Protein AF-A0A536IJ81-F1 (afdb_monomer_lite)

Foldseek 3Di:
DEEEDPCVVLLVLLQVVCVVVVQHDDYDYFYDLVVGPQVVVLVVLVPDPADEYEEADDPSVVQVSNCVRHVDHHQAYAYHDPPDHDHSVLNNVQVVCVSVPHGGDYRDDDDD

Secondary structure (DSSP, 8-state):
-EEEGGGHHHHHHHHHHHHHTT-----EEE---SS--HHHHHHHHHT-SS-EEEESSSS-HHHHHHHHHH-----EEEEB-SSSPPPHHHHHHHHHHHHTTPPP--B-----

Radius of gyration: 13.46 Å; chains: 1; bounding box: 32×35×31 Å

Sequence (112 aa):
MLAWGSTKGTVLDALKVLEAQGKRINYLQCRLMKPFPAEAVGRILREAKRIVSVEENYSGQLAQLVQEHTGVMITERANKFDGRPFSEDEMVRALSRVYDGAKAEPVVTHVR

pLDDT: mean 93.44, std 9.21, range [35.66, 98.19]

Structure (mmCIF, N/CA/C/O backbone):
data_AF-A0A536IJ81-F1
#
_entry.id   AF-A0A536IJ81-F1
#
loop_
_atom_site.group_PDB
_atom_site.id
_atom_site.type_symbol
_atom_site.label_atom_id
_atom_site.label_alt_id
_atom_site.label_comp_id
_atom_site.label_asym_id
_atom_site.label_entity_id
_atom_site.label_seq_id
_atom_site.pdbx_PDB_ins_code
_atom_site.Cartn_x
_atom_site.Cartn_y
_atom_site.Cartn_z
_atom_site.occupancy
_atom_site.B_iso_or_equiv
_atom_site.auth_seq_id
_atom_site.auth_comp_id
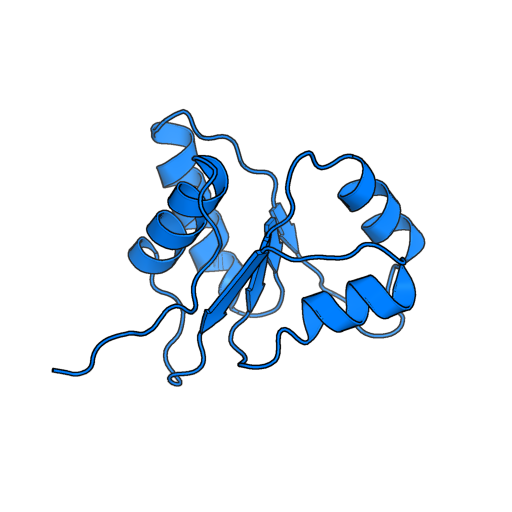_atom_site.auth_asym_id
_atom_site.auth_atom_id
_atom_site.pdbx_PDB_model_num
ATOM 1 N N . MET A 1 1 ? -5.804 0.066 0.326 1.00 92.62 1 MET A N 1
ATOM 2 C CA . MET A 1 1 ? -4.353 -0.083 0.119 1.00 92.62 1 MET A CA 1
ATOM 3 C C . MET A 1 1 ? -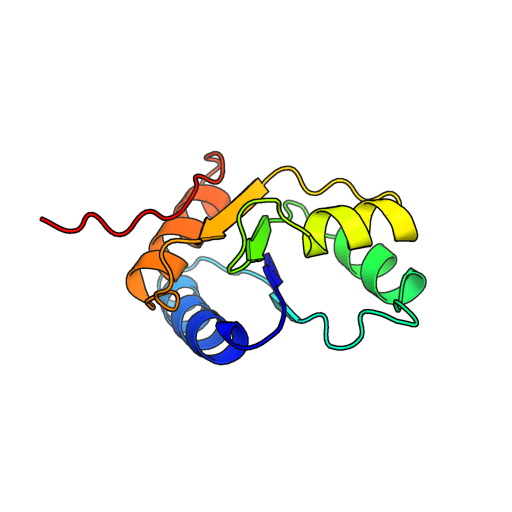3.972 0.305 -1.298 1.00 92.62 1 MET A C 1
ATOM 5 O O . MET A 1 1 ? -4.807 0.228 -2.196 1.00 92.62 1 MET A O 1
ATOM 9 N N . LEU A 1 2 ? -2.712 0.677 -1.473 1.00 96.88 2 LEU A N 1
ATOM 10 C CA . LEU A 1 2 ? -2.075 1.024 -2.733 1.00 96.88 2 LEU A CA 1
ATOM 11 C C . LEU A 1 2 ? -0.930 0.036 -3.000 1.00 96.88 2 LEU A C 1
ATOM 13 O O . LEU A 1 2 ? -0.141 -0.218 -2.093 1.00 96.88 2 LEU A O 1
ATOM 17 N N . ALA A 1 3 ? -0.812 -0.498 -4.214 1.00 97.00 3 ALA A N 1
ATOM 18 C CA . ALA A 1 3 ? 0.348 -1.305 -4.606 1.00 97.00 3 ALA A CA 1
ATOM 19 C C . ALA A 1 3 ? 0.638 -1.195 -6.110 1.00 97.00 3 ALA A C 1
ATOM 21 O O . ALA A 1 3 ? -0.102 -0.554 -6.862 1.00 97.00 3 ALA A O 1
ATOM 22 N N . TRP A 1 4 ? 1.705 -1.854 -6.554 1.00 96.06 4 TRP A N 1
ATOM 23 C CA . TRP A 1 4 ? 2.115 -1.929 -7.954 1.00 96.06 4 TRP A CA 1
ATOM 24 C C . TRP A 1 4 ? 2.805 -3.262 -8.265 1.00 96.06 4 TRP A C 1
ATOM 26 O O . TRP A 1 4 ? 3.150 -4.027 -7.363 1.00 96.06 4 TRP A O 1
ATOM 36 N N . GLY A 1 5 ? 2.974 -3.548 -9.557 1.00 92.56 5 GLY A N 1
ATOM 37 C CA . GLY A 1 5 ? 3.758 -4.693 -10.025 1.00 92.56 5 GLY A CA 1
ATOM 38 C C . GLY A 1 5 ? 3.180 -6.070 -9.666 1.00 92.56 5 GLY A C 1
ATOM 39 O O . GLY A 1 5 ? 1.967 -6.292 -9.743 1.00 92.56 5 GLY A O 1
ATOM 40 N N . SER A 1 6 ? 4.088 -6.982 -9.313 1.00 91.25 6 SER A N 1
ATOM 41 C CA . SER A 1 6 ? 3.914 -8.418 -9.017 1.00 91.25 6 SER A CA 1
ATOM 42 C C . SER A 1 6 ? 2.910 -8.720 -7.905 1.00 91.25 6 SER A C 1
ATOM 44 O O . SER A 1 6 ? 2.253 -9.758 -7.934 1.00 91.25 6 SER A O 1
ATOM 46 N N . THR A 1 7 ? 2.742 -7.803 -6.954 1.00 92.88 7 THR A N 1
ATOM 47 C CA . THR A 1 7 ? 1.951 -8.018 -5.729 1.00 92.88 7 THR A CA 1
ATOM 48 C C . THR A 1 7 ? 0.448 -8.202 -5.962 1.00 92.88 7 THR A C 1
ATOM 50 O O . THR A 1 7 ? -0.259 -8.632 -5.055 1.00 92.88 7 THR A O 1
ATOM 53 N N . LYS A 1 8 ? -0.067 -7.920 -7.169 1.00 94.75 8 LYS A N 1
ATOM 54 C CA . LYS A 1 8 ? -1.506 -7.968 -7.486 1.00 94.75 8 LYS A CA 1
ATOM 55 C C . LYS A 1 8 ? -2.176 -9.281 -7.071 1.00 94.75 8 LYS A C 1
ATOM 57 O O . LYS A 1 8 ? -3.252 -9.229 -6.487 1.00 94.75 8 LYS A O 1
ATOM 62 N N . GLY A 1 9 ? -1.577 -10.426 -7.408 1.00 94.94 9 GLY A N 1
ATOM 63 C CA . GLY A 1 9 ? -2.160 -11.743 -7.123 1.00 94.94 9 GLY A CA 1
ATOM 64 C C . GLY A 1 9 ? -2.338 -11.953 -5.622 1.00 94.94 9 GLY A C 1
ATOM 65 O O . GLY A 1 9 ? -3.464 -12.032 -5.140 1.00 94.94 9 GLY A O 1
ATOM 66 N N . THR A 1 10 ? -1.227 -11.884 -4.886 1.00 95.38 10 THR A N 1
ATOM 67 C CA . THR A 1 10 ? -1.192 -12.021 -3.425 1.00 95.38 10 THR A CA 1
ATOM 68 C C . THR A 1 10 ? -2.127 -11.040 -2.716 1.00 95.38 10 THR A C 1
ATOM 70 O O . THR A 1 10 ? -2.778 -11.400 -1.741 1.00 95.38 10 THR A O 1
ATOM 73 N N . VAL A 1 11 ? -2.230 -9.799 -3.205 1.00 96.38 11 VAL A N 1
ATOM 74 C CA . VAL A 1 11 ? -3.161 -8.806 -2.652 1.00 96.38 11 VAL A CA 1
ATOM 75 C C . VAL A 1 11 ? -4.610 -9.252 -2.812 1.00 96.38 11 VAL A C 1
ATOM 77 O O . VAL A 1 11 ? -5.369 -9.188 -1.851 1.00 96.38 11 VAL A O 1
ATOM 80 N N . LEU A 1 12 ? -5.011 -9.691 -4.005 1.00 96.94 12 LEU A N 1
ATOM 81 C CA . LEU A 1 12 ? -6.394 -10.101 -4.251 1.00 96.94 12 LEU A CA 1
ATOM 82 C C . LEU A 1 12 ? -6.785 -11.323 -3.419 1.00 96.94 12 LEU A C 1
ATOM 84 O O . LEU A 1 12 ? -7.918 -11.380 -2.946 1.00 96.94 12 LEU A O 1
ATOM 88 N N . ASP A 1 13 ? -5.867 -12.264 -3.216 1.00 97.19 13 ASP A N 1
ATOM 89 C CA . ASP A 1 13 ? -6.121 -13.445 -2.390 1.00 97.19 13 ASP A CA 1
ATOM 90 C C . ASP A 1 13 ? -6.237 -13.073 -0.903 1.00 97.19 13 ASP A C 1
ATOM 92 O O . ASP A 1 13 ? -7.256 -13.363 -0.272 1.00 97.19 13 ASP A O 1
ATOM 96 N N . ALA A 1 14 ? -5.319 -12.246 -0.391 1.00 97.12 14 ALA A N 1
ATOM 97 C CA . ALA A 1 14 ? -5.401 -11.726 0.973 1.00 97.12 14 ALA A CA 1
ATOM 98 C C . ALA A 1 14 ? -6.691 -10.930 1.246 1.00 97.12 14 ALA A C 1
ATOM 100 O O . ALA A 1 14 ? -7.260 -11.012 2.336 1.00 97.12 14 ALA A O 1
ATOM 101 N N . LEU A 1 15 ? -7.184 -10.162 0.266 1.00 97.69 15 LEU A N 1
ATOM 102 C CA . LEU A 1 15 ? -8.437 -9.416 0.404 1.00 97.69 15 LEU A CA 1
ATOM 103 C C . LEU A 1 15 ? -9.652 -10.337 0.542 1.00 97.69 15 LEU A C 1
ATOM 105 O O . LEU A 1 15 ? -10.532 -10.015 1.336 1.00 97.69 15 LEU A O 1
ATOM 109 N N . LYS A 1 16 ? -9.689 -11.486 -0.149 1.00 98.00 16 LYS A N 1
ATOM 110 C CA . LYS A 1 16 ? -10.766 -12.481 0.023 1.00 98.00 16 LYS A CA 1
ATOM 111 C C . LYS A 1 16 ? -10.773 -13.040 1.445 1.00 98.00 16 LYS A C 1
ATOM 113 O O . LYS A 1 16 ? -11.830 -13.144 2.063 1.00 98.00 16 LYS A O 1
ATOM 118 N N . VAL A 1 17 ? -9.592 -13.362 1.980 1.00 98.19 17 VAL A N 1
ATOM 119 C CA . VAL A 1 17 ? -9.439 -13.856 3.357 1.00 98.19 17 VAL A CA 1
ATOM 120 C C . VAL A 1 17 ? -9.922 -12.813 4.367 1.00 98.19 17 VAL A C 1
ATOM 122 O O . VAL A 1 17 ? -10.666 -13.136 5.291 1.00 98.19 17 VAL A O 1
ATOM 125 N N . LEU A 1 18 ? -9.530 -11.551 4.190 1.00 97.81 18 LEU A N 1
ATOM 126 C CA . LEU A 1 18 ? -9.914 -10.457 5.086 1.00 97.81 18 LEU A CA 1
ATOM 127 C C . LEU A 1 18 ? -11.408 -10.126 4.990 1.00 97.81 18 LEU A C 1
ATOM 129 O O . LEU A 1 18 ? -12.045 -9.882 6.016 1.00 97.81 18 LEU A O 1
ATOM 133 N N . GLU A 1 19 ? -11.988 -10.183 3.792 1.00 97.88 19 GLU A N 1
ATOM 134 C CA . GLU A 1 19 ? -13.423 -9.998 3.583 1.00 97.88 19 GLU A CA 1
ATOM 135 C C . GLU A 1 19 ? -14.239 -11.085 4.295 1.00 97.88 19 GLU A C 1
ATOM 137 O O . GLU A 1 19 ? -15.201 -10.759 4.992 1.00 97.88 19 GLU A O 1
ATOM 142 N N . ALA A 1 20 ? -13.802 -12.349 4.238 1.00 97.94 20 ALA A N 1
ATOM 143 C CA . ALA A 1 20 ? -14.412 -13.446 4.995 1.00 97.94 20 ALA A CA 1
ATOM 144 C C . ALA A 1 20 ? -14.341 -13.245 6.525 1.00 97.94 20 ALA A C 1
ATOM 146 O O . ALA A 1 20 ? -15.158 -13.790 7.263 1.00 97.94 20 ALA A O 1
ATOM 147 N N . GLN 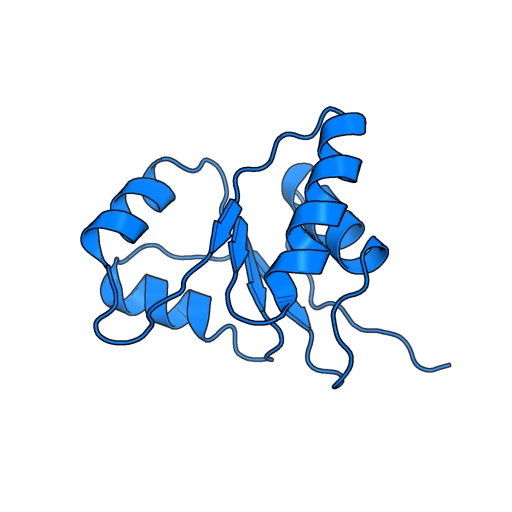A 1 21 ? -13.401 -12.427 7.009 1.00 97.25 21 GLN A N 1
ATOM 148 C CA . GLN A 1 21 ? -13.283 -12.016 8.415 1.00 97.25 21 GLN A CA 1
ATOM 149 C C . GLN A 1 21 ? -14.048 -10.718 8.737 1.00 97.25 21 GLN A C 1
ATOM 151 O O . GLN A 1 21 ? -13.872 -10.153 9.818 1.00 97.25 21 GLN A O 1
ATOM 156 N N . GLY A 1 22 ? -14.849 -10.194 7.804 1.00 97.75 22 GLY A N 1
ATOM 157 C CA . GLY A 1 22 ? -15.592 -8.942 7.968 1.00 97.75 22 GLY A CA 1
ATOM 158 C C . GLY A 1 22 ? -14.742 -7.671 7.834 1.00 97.75 22 GLY A C 1
ATOM 159 O O . GLY A 1 22 ? -15.212 -6.583 8.171 1.00 97.75 22 GLY A O 1
ATOM 160 N N . LYS A 1 23 ? -13.497 -7.772 7.344 1.00 97.38 23 LYS A N 1
ATOM 161 C CA . LYS A 1 23 ? -12.599 -6.628 7.132 1.00 97.38 23 LYS A CA 1
ATOM 162 C C . LYS A 1 23 ? -12.612 -6.211 5.665 1.00 97.38 23 LYS A C 1
ATOM 164 O O . LYS A 1 23 ? -12.003 -6.855 4.815 1.00 97.38 23 LYS A O 1
ATOM 169 N N . ARG A 1 24 ? -13.280 -5.097 5.356 1.00 96.50 24 ARG A N 1
ATOM 170 C CA . ARG A 1 24 ? -13.396 -4.603 3.975 1.00 96.50 24 ARG A CA 1
ATOM 171 C C . ARG A 1 24 ? -12.317 -3.571 3.654 1.00 96.50 24 ARG A C 1
ATOM 173 O O . ARG A 1 24 ? -12.283 -2.497 4.254 1.00 96.50 24 ARG A O 1
ATOM 180 N N . ILE A 1 25 ? -11.463 -3.872 2.679 1.00 96.81 25 ILE A N 1
ATOM 181 C CA . ILE A 1 25 ? -10.345 -3.015 2.263 1.00 96.81 25 ILE A CA 1
ATOM 182 C C . ILE A 1 25 ? -10.425 -2.771 0.755 1.00 96.81 25 ILE A C 1
ATOM 184 O O . ILE A 1 25 ? -10.456 -3.705 -0.038 1.00 96.81 25 ILE A O 1
ATOM 188 N N . ASN A 1 26 ? -10.404 -1.501 0.347 1.00 97.06 26 ASN A N 1
ATOM 189 C CA . ASN A 1 26 ? -10.327 -1.134 -1.069 1.00 97.06 26 ASN A CA 1
ATOM 190 C C . ASN A 1 26 ? -8.894 -1.309 -1.591 1.00 97.06 26 ASN A C 1
ATOM 192 O O . ASN A 1 26 ? -7.935 -1.009 -0.871 1.00 97.06 26 ASN A O 1
ATOM 196 N N . TYR A 1 27 ? -8.735 -1.704 -2.854 1.00 97.62 27 TYR A N 1
ATOM 197 C CA . TYR A 1 27 ? -7.433 -1.863 -3.505 1.00 97.62 27 TYR A CA 1
ATOM 198 C C . TYR A 1 27 ? -7.281 -0.943 -4.716 1.00 97.62 27 TYR A C 1
ATOM 200 O O . TYR A 1 27 ? -8.124 -0.938 -5.608 1.00 97.62 27 TYR A O 1
ATOM 208 N N . LEU A 1 28 ? -6.180 -0.189 -4.749 1.00 97.56 28 LEU A N 1
ATOM 209 C CA . LEU A 1 28 ? -5.755 0.616 -5.888 1.00 97.56 28 LEU A CA 1
ATOM 210 C C . LEU A 1 28 ? -4.404 0.107 -6.405 1.00 97.56 28 LEU A C 1
ATOM 212 O O . LEU A 1 28 ? -3.391 0.197 -5.711 1.00 97.56 28 LEU A O 1
ATOM 216 N N . GLN A 1 29 ? -4.387 -0.398 -7.639 1.00 97.12 29 GLN A N 1
ATOM 217 C CA . GLN A 1 29 ? -3.155 -0.775 -8.327 1.00 97.12 29 GLN A CA 1
ATOM 218 C C . GLN A 1 29 ? -2.667 0.369 -9.223 1.00 97.12 29 GLN A C 1
ATOM 220 O O . GLN A 1 29 ? -3.310 0.699 -10.222 1.00 97.12 29 GLN A O 1
ATOM 225 N N . CYS A 1 30 ? -1.493 0.925 -8.930 1.00 96.19 30 CYS A N 1
ATOM 226 C CA . CYS A 1 30 ? -0.820 1.855 -9.836 1.00 96.19 30 CYS A CA 1
ATOM 227 C C . CYS A 1 30 ? -0.154 1.081 -10.978 1.00 96.19 30 CYS A C 1
ATOM 229 O O . CYS A 1 30 ? 0.765 0.292 -10.761 1.00 96.19 30 CYS A O 1
ATOM 231 N N . ARG A 1 31 ? -0.635 1.305 -12.206 1.00 95.56 31 ARG A N 1
ATOM 232 C CA . ARG A 1 31 ? -0.126 0.646 -13.424 1.00 95.56 31 ARG A CA 1
ATOM 233 C C . ARG A 1 31 ? 0.814 1.519 -14.253 1.00 95.56 31 ARG A C 1
ATOM 235 O O . ARG A 1 31 ? 1.557 0.987 -15.068 1.00 95.56 31 ARG A O 1
ATOM 242 N N . LEU A 1 32 ? 0.762 2.835 -14.064 1.00 95.19 32 LEU A N 1
ATOM 243 C CA . LEU A 1 32 ? 1.538 3.806 -14.825 1.00 95.19 32 LEU A CA 1
ATOM 244 C C . LEU A 1 32 ? 2.247 4.746 -13.852 1.00 95.19 32 LEU A C 1
ATOM 246 O O . LEU A 1 32 ? 1.587 5.441 -13.082 1.00 95.19 32 LEU A O 1
ATOM 250 N N . MET A 1 33 ? 3.580 4.747 -13.891 1.00 94.81 33 MET A N 1
ATOM 251 C CA . MET A 1 33 ? 4.404 5.636 -13.059 1.00 94.81 33 MET A CA 1
ATOM 252 C C . MET A 1 33 ? 4.765 6.927 -13.789 1.00 94.81 33 MET A C 1
ATOM 254 O O . MET A 1 33 ? 4.959 7.959 -13.158 1.00 94.81 33 MET A O 1
ATOM 258 N N . LYS A 1 34 ? 4.831 6.886 -15.125 1.00 93.62 34 LYS A N 1
ATOM 259 C CA . LYS A 1 34 ? 5.125 8.052 -15.957 1.00 93.62 34 LYS A CA 1
ATOM 260 C C . LYS A 1 34 ? 4.415 7.946 -17.318 1.00 93.62 34 LYS A C 1
ATOM 262 O O . LYS A 1 34 ? 4.692 6.988 -18.037 1.00 93.62 34 LYS A O 1
ATOM 267 N N . PRO A 1 35 ? 3.538 8.904 -17.682 1.00 94.88 35 PRO A N 1
ATOM 268 C CA . PRO A 1 35 ? 3.031 9.988 -16.830 1.00 94.88 35 PRO A CA 1
ATOM 269 C C . PRO A 1 35 ? 2.183 9.446 -15.665 1.00 94.88 35 PRO A C 1
ATOM 271 O O . PRO A 1 35 ? 1.337 8.579 -15.864 1.00 94.88 35 PRO A O 1
ATOM 274 N N . PHE A 1 36 ? 2.404 9.937 -14.442 1.00 97.69 36 PHE A N 1
ATOM 275 C CA . PHE A 1 36 ? 1.629 9.496 -13.280 1.00 97.69 36 PHE A CA 1
ATOM 276 C C . PHE A 1 36 ? 0.204 10.087 -13.322 1.00 97.69 36 PHE A C 1
ATOM 278 O O . PHE A 1 36 ? 0.068 11.303 -13.483 1.00 97.69 36 PHE A O 1
ATOM 285 N N . PRO A 1 37 ? -0.868 9.286 -13.153 1.00 97.50 37 PRO A N 1
ATOM 286 C CA . PRO A 1 37 ? -2.255 9.762 -13.188 1.00 97.50 37 PRO A CA 1
ATOM 287 C C . PRO A 1 37 ? -2.656 10.469 -11.877 1.00 97.50 37 PRO A C 1
ATOM 289 O O . PRO A 1 37 ? -3.523 10.008 -11.132 1.00 97.50 37 PRO A O 1
ATOM 292 N N . ALA A 1 38 ? -2.000 11.596 -11.592 1.00 97.94 38 ALA A N 1
ATOM 293 C CA . ALA A 1 38 ? -2.043 12.301 -10.312 1.00 97.94 38 ALA A CA 1
ATOM 294 C C . ALA A 1 38 ? -3.456 12.712 -9.873 1.00 97.94 38 ALA A C 1
ATOM 296 O O . ALA A 1 38 ? -3.825 12.517 -8.716 1.00 97.94 38 ALA A O 1
ATOM 297 N N . GLU A 1 39 ? -4.262 13.244 -10.793 1.00 98.00 39 GLU A N 1
ATOM 298 C CA . GLU A 1 39 ? -5.617 13.714 -10.492 1.00 98.00 39 GLU A CA 1
ATOM 299 C C . GLU A 1 39 ? -6.526 12.561 -10.040 1.00 98.00 39 GLU A C 1
ATOM 301 O O . GLU A 1 39 ? -7.127 12.615 -8.964 1.00 98.00 39 GLU A O 1
ATOM 306 N N . ALA A 1 40 ? -6.568 11.479 -10.824 1.00 97.88 40 ALA A N 1
ATOM 307 C CA . ALA A 1 40 ? -7.407 10.321 -10.541 1.00 97.88 40 ALA A CA 1
ATOM 308 C C . ALA A 1 40 ? -6.978 9.603 -9.252 1.00 97.88 40 ALA A C 1
ATOM 310 O O . ALA A 1 40 ? -7.823 9.299 -8.409 1.00 97.88 40 ALA A O 1
ATOM 311 N N . VAL A 1 41 ? -5.671 9.369 -9.077 1.00 98.12 41 VAL A N 1
ATOM 312 C CA . VAL A 1 41 ? -5.131 8.728 -7.868 1.00 98.12 41 VAL A CA 1
ATOM 313 C C . VAL A 1 41 ? -5.367 9.611 -6.646 1.00 98.12 41 VAL A C 1
ATOM 315 O O . VAL A 1 41 ? -5.881 9.132 -5.638 1.00 98.12 41 VAL A O 1
ATOM 318 N N . GLY A 1 42 ? -5.062 10.907 -6.739 1.00 97.94 42 GLY A N 1
ATOM 319 C CA . GLY A 1 42 ? -5.247 11.856 -5.646 1.00 97.94 42 GLY A CA 1
ATOM 320 C C . GLY A 1 42 ? -6.703 11.956 -5.191 1.00 97.94 42 GLY A C 1
ATOM 321 O O . GLY A 1 42 ? -6.957 11.976 -3.989 1.00 97.94 42 GLY A O 1
ATOM 322 N N . ARG A 1 43 ? -7.668 11.962 -6.123 1.00 98.00 43 ARG A N 1
ATOM 323 C CA . ARG A 1 43 ? -9.103 11.952 -5.790 1.00 98.00 43 ARG A CA 1
ATOM 324 C C . ARG A 1 43 ? -9.486 10.715 -4.977 1.00 98.00 43 ARG A C 1
ATOM 326 O O . ARG A 1 43 ? -10.048 10.859 -3.900 1.00 98.00 43 ARG A O 1
ATOM 333 N N . ILE A 1 44 ? -9.111 9.523 -5.448 1.00 97.69 44 ILE A N 1
ATOM 334 C CA . ILE A 1 44 ? -9.422 8.254 -4.767 1.00 97.69 44 ILE A CA 1
ATOM 335 C C . ILE A 1 44 ? -8.798 8.214 -3.368 1.00 97.69 44 ILE A C 1
ATOM 337 O O . ILE A 1 44 ? -9.435 7.792 -2.405 1.00 97.69 44 ILE A O 1
ATOM 341 N N . LEU A 1 45 ? -7.539 8.638 -3.243 1.00 97.12 45 LEU A N 1
ATOM 342 C CA . LEU A 1 45 ? -6.819 8.537 -1.979 1.00 97.12 45 LEU A CA 1
ATOM 343 C C . LEU A 1 45 ? -7.333 9.514 -0.916 1.00 97.12 45 LEU A C 1
ATOM 345 O O . LEU A 1 45 ? -7.362 9.147 0.254 1.00 97.12 45 LEU A O 1
ATOM 349 N N . ARG A 1 46 ? -7.782 10.719 -1.288 1.00 96.81 46 ARG A N 1
ATOM 350 C CA . ARG A 1 46 ? -8.323 11.695 -0.320 1.00 96.81 46 ARG A CA 1
ATOM 351 C C . ARG A 1 46 ? -9.638 11.254 0.329 1.00 96.81 46 ARG A C 1
ATOM 353 O O . ARG A 1 46 ? -9.947 11.708 1.423 1.00 96.81 46 ARG A O 1
ATOM 360 N N . GLU A 1 47 ? -10.386 10.357 -0.307 1.00 96.44 47 GLU A N 1
ATOM 361 C CA . GLU A 1 47 ? -11.612 9.773 0.257 1.00 96.44 47 GLU A CA 1
ATOM 362 C C . GLU A 1 47 ? -11.326 8.621 1.238 1.00 96.44 47 GLU A C 1
ATOM 364 O O . GLU A 1 47 ? -12.209 8.172 1.976 1.00 96.44 47 GLU A O 1
ATOM 369 N N . ALA A 1 48 ? -10.092 8.109 1.264 1.00 94.88 48 ALA A N 1
ATOM 370 C CA . ALA A 1 48 ? -9.732 6.978 2.101 1.00 94.88 48 ALA A CA 1
ATOM 371 C C . ALA A 1 48 ? -9.518 7.405 3.561 1.00 94.88 48 ALA A C 1
ATOM 373 O O . ALA A 1 48 ? -8.695 8.261 3.869 1.00 94.88 48 ALA A O 1
ATOM 374 N N . LYS A 1 49 ? -10.186 6.713 4.493 1.00 93.25 49 LYS A N 1
ATOM 375 C CA . LYS A 1 49 ? -9.998 6.907 5.946 1.00 93.25 49 LYS A CA 1
ATOM 376 C C . LYS A 1 49 ? -8.577 6.576 6.415 1.00 93.25 49 LYS A C 1
ATOM 378 O O . LYS A 1 49 ? -8.098 7.120 7.403 1.00 93.25 49 LYS A O 1
ATOM 383 N N . ARG A 1 50 ? -7.938 5.619 5.742 1.00 94.19 50 ARG A N 1
ATOM 384 C CA . ARG A 1 50 ? -6.586 5.136 6.023 1.00 94.19 50 ARG A CA 1
ATOM 385 C C . ARG A 1 50 ? -5.984 4.593 4.735 1.00 94.19 50 ARG A C 1
ATOM 387 O O . ARG A 1 50 ? -6.655 3.882 3.985 1.00 94.19 50 ARG A O 1
ATOM 394 N N . ILE A 1 51 ? -4.720 4.915 4.491 1.00 96.62 51 ILE A N 1
ATOM 395 C CA . ILE A 1 51 ? -3.986 4.496 3.297 1.00 96.62 51 ILE A CA 1
ATOM 396 C C . ILE A 1 51 ? -2.754 3.730 3.757 1.00 96.62 51 ILE A C 1
ATOM 398 O O . ILE A 1 51 ? -2.013 4.214 4.605 1.00 96.62 51 ILE A O 1
ATOM 402 N N . VAL A 1 52 ? -2.546 2.554 3.172 1.00 96.75 52 VAL A N 1
ATOM 403 C CA . VAL A 1 52 ? -1.327 1.757 3.324 1.00 96.75 52 VAL A CA 1
ATOM 404 C C . VAL A 1 52 ? -0.751 1.473 1.948 1.00 96.75 52 VAL A C 1
ATOM 406 O O . VAL A 1 52 ? -1.514 1.085 1.053 1.00 96.75 52 VAL A O 1
ATOM 409 N N . SER A 1 53 ? 0.552 1.689 1.773 1.00 97.00 53 SER A N 1
ATOM 410 C CA . SER A 1 53 ? 1.286 1.204 0.604 1.00 97.00 53 SER A CA 1
ATOM 411 C C . SER A 1 53 ? 1.868 -0.179 0.878 1.00 97.00 53 SER A C 1
ATOM 413 O O . SER A 1 53 ? 2.314 -0.467 1.990 1.00 97.00 53 SER A O 1
ATOM 415 N N . VAL A 1 54 ? 1.842 -1.036 -0.139 1.00 96.12 54 VAL A N 1
ATOM 416 C CA . VAL A 1 54 ? 2.512 -2.338 -0.131 1.00 96.12 54 VAL A CA 1
ATOM 417 C C . VAL A 1 54 ? 3.492 -2.383 -1.283 1.00 96.12 54 VAL A C 1
ATOM 419 O O . VAL A 1 54 ? 3.107 -2.194 -2.442 1.00 96.12 54 VAL A O 1
ATOM 422 N N . GLU A 1 55 ? 4.760 -2.602 -0.952 1.00 94.75 55 GLU A N 1
ATOM 423 C CA . GLU A 1 55 ? 5.854 -2.508 -1.907 1.00 94.75 55 GLU A CA 1
ATOM 424 C C . GLU A 1 55 ? 6.971 -3.507 -1.601 1.00 94.75 55 GLU A C 1
ATOM 426 O O . GLU A 1 55 ? 7.353 -3.715 -0.451 1.00 94.75 55 GLU A O 1
ATOM 431 N N . GLU A 1 56 ? 7.545 -4.082 -2.656 1.00 94.69 56 GLU A N 1
ATOM 432 C CA . GLU A 1 56 ? 8.718 -4.962 -2.581 1.00 94.69 56 GLU A CA 1
ATOM 433 C C . GLU A 1 56 ? 10.016 -4.140 -2.715 1.00 94.69 56 GLU A C 1
ATOM 435 O O . GLU A 1 56 ? 10.863 -4.392 -3.569 1.00 94.69 56 GLU A O 1
ATOM 440 N N . ASN A 1 57 ? 10.136 -3.069 -1.923 1.00 93.62 57 ASN A N 1
ATOM 441 C CA . ASN A 1 57 ? 11.335 -2.236 -1.842 1.00 93.62 57 ASN A CA 1
ATOM 442 C C . ASN A 1 57 ? 11.490 -1.614 -0.445 1.00 93.62 57 ASN A C 1
ATOM 444 O O . ASN A 1 57 ? 10.534 -1.511 0.318 1.00 93.62 57 ASN A O 1
ATOM 448 N N . TYR A 1 58 ? 12.705 -1.173 -0.113 1.00 92.25 58 TYR A N 1
ATOM 449 C CA . TYR A 1 58 ? 13.003 -0.588 1.196 1.00 92.25 58 TYR A CA 1
ATOM 450 C C . TYR A 1 58 ? 12.402 0.818 1.380 1.00 92.25 58 TYR A C 1
ATOM 452 O O . TYR A 1 58 ? 11.804 1.113 2.414 1.00 92.25 58 TYR A O 1
ATOM 460 N N . SER A 1 59 ? 12.545 1.697 0.382 1.00 91.62 59 SER A N 1
ATOM 461 C CA . SER A 1 59 ? 12.304 3.140 0.535 1.00 91.62 59 SER A CA 1
ATOM 462 C C . SER A 1 59 ? 10.835 3.580 0.444 1.00 91.62 59 SER A C 1
ATOM 464 O O . SER A 1 59 ? 10.514 4.707 0.831 1.00 91.62 59 SER A O 1
ATOM 466 N N . GLY A 1 60 ? 9.928 2.718 -0.022 1.00 93.88 60 GLY A N 1
ATOM 467 C CA . GLY A 1 60 ? 8.533 3.071 -0.297 1.00 93.88 60 GLY A CA 1
ATOM 468 C C . GLY A 1 60 ? 8.413 4.032 -1.481 1.00 93.88 60 GLY A C 1
ATOM 469 O O . GLY A 1 60 ? 7.899 5.143 -1.338 1.00 93.88 60 GLY A O 1
ATOM 470 N N . GLN A 1 61 ? 8.974 3.644 -2.628 1.00 96.06 61 GLN A N 1
ATOM 471 C CA . GLN A 1 61 ? 9.090 4.511 -3.807 1.00 96.06 61 GLN A CA 1
ATOM 472 C C . GLN A 1 61 ? 7.730 4.936 -4.369 1.00 96.06 61 GLN A C 1
ATOM 474 O O . GLN A 1 61 ? 7.561 6.089 -4.757 1.00 96.06 61 GLN A O 1
ATOM 479 N N . LEU A 1 62 ? 6.735 4.046 -4.377 1.00 96.88 62 LEU A N 1
ATOM 480 C CA . LEU A 1 62 ? 5.386 4.381 -4.822 1.00 96.88 62 LEU A CA 1
ATOM 481 C C . LEU A 1 62 ? 4.725 5.373 -3.864 1.00 96.88 62 LEU A C 1
ATOM 483 O O . LEU A 1 62 ? 4.090 6.325 -4.317 1.00 96.88 62 LEU A O 1
ATOM 487 N N . ALA A 1 63 ? 4.887 5.184 -2.551 1.00 97.12 63 ALA A N 1
ATOM 488 C CA . ALA A 1 63 ? 4.389 6.146 -1.571 1.00 97.12 63 ALA A CA 1
ATOM 489 C C . ALA A 1 63 ? 4.992 7.546 -1.781 1.00 97.12 63 ALA A C 1
ATOM 491 O O . ALA A 1 63 ? 4.266 8.538 -1.714 1.00 97.12 63 ALA A O 1
ATOM 492 N N . GLN A 1 64 ? 6.292 7.624 -2.079 1.00 97.25 64 GLN A N 1
ATOM 493 C CA . GLN A 1 64 ? 6.972 8.884 -2.394 1.00 97.25 64 GLN A CA 1
ATOM 494 C C . GLN A 1 64 ? 6.452 9.507 -3.697 1.00 97.25 64 GLN A C 1
ATOM 496 O O . GLN A 1 64 ? 6.093 10.679 -3.695 1.00 97.25 64 GLN A O 1
ATOM 501 N N . LEU A 1 65 ? 6.327 8.721 -4.772 1.00 97.88 65 LEU A N 1
ATOM 502 C CA . LEU A 1 65 ? 5.806 9.176 -6.066 1.00 97.88 65 LEU A CA 1
ATOM 503 C C . LEU A 1 65 ? 4.388 9.754 -5.939 1.00 97.88 65 LEU A C 1
ATOM 505 O O . LEU A 1 65 ? 4.071 10.811 -6.483 1.00 97.88 65 LEU A O 1
ATOM 509 N N . VAL A 1 66 ? 3.518 9.072 -5.190 1.00 98.00 66 VAL A N 1
ATOM 510 C CA . VAL A 1 66 ? 2.156 9.550 -4.927 1.00 98.00 66 VAL A CA 1
ATOM 511 C C . VAL A 1 66 ? 2.191 10.869 -4.169 1.00 98.00 66 VAL A C 1
ATOM 513 O O . VAL A 1 66 ? 1.460 11.792 -4.530 1.00 98.00 66 VAL A O 1
ATOM 516 N N . GLN A 1 67 ? 3.028 10.976 -3.139 1.00 97.75 67 GLN A N 1
ATOM 517 C CA . GLN A 1 67 ? 3.154 12.202 -2.362 1.00 97.75 67 GLN A CA 1
ATOM 518 C C . GLN A 1 67 ? 3.664 13.362 -3.225 1.00 97.75 67 GLN A C 1
ATOM 520 O O . GLN A 1 67 ? 3.083 14.442 -3.168 1.00 97.75 67 GLN A O 1
ATOM 525 N N . GLU A 1 68 ? 4.682 13.128 -4.055 1.00 97.94 68 GLU A N 1
ATOM 526 C CA . GLU A 1 68 ? 5.248 14.115 -4.982 1.00 97.94 68 GLU A CA 1
ATOM 527 C C . GLU A 1 68 ? 4.190 14.653 -5.952 1.00 97.94 68 GLU A C 1
ATOM 529 O O . GLU A 1 68 ? 4.037 15.863 -6.105 1.00 97.94 68 GLU A O 1
ATOM 534 N N . HIS A 1 69 ? 3.412 13.766 -6.575 1.00 98.12 69 HIS A N 1
ATOM 535 C CA . HIS A 1 69 ? 2.470 14.165 -7.617 1.00 98.12 69 HIS A CA 1
ATOM 536 C C . HIS A 1 69 ? 1.100 14.625 -7.105 1.00 98.12 69 HIS A C 1
ATOM 538 O O . HIS A 1 69 ? 0.384 15.318 -7.827 1.00 98.12 69 HIS A O 1
ATOM 544 N N . THR A 1 70 ? 0.683 14.215 -5.903 1.00 97.94 70 THR A N 1
ATOM 545 C CA . THR A 1 70 ? -0.692 14.446 -5.412 1.00 97.94 70 THR A CA 1
ATOM 546 C C . THR A 1 70 ? -0.767 15.239 -4.109 1.00 97.94 70 THR A C 1
ATOM 548 O O . THR A 1 70 ? -1.857 15.678 -3.725 1.00 97.94 70 THR A O 1
ATOM 551 N N . GLY A 1 71 ? 0.356 15.383 -3.400 1.00 97.88 71 GLY A N 1
ATOM 552 C CA . GLY A 1 71 ? 0.420 15.920 -2.041 1.00 97.88 71 GLY A CA 1
ATOM 553 C C . GLY A 1 71 ? -0.141 14.984 -0.962 1.00 97.88 71 GLY A C 1
ATOM 554 O O . GLY A 1 71 ? -0.097 15.325 0.218 1.00 97.88 71 GLY A O 1
ATOM 555 N N . VAL A 1 72 ? -0.672 13.808 -1.320 1.00 97.75 72 VAL A N 1
ATOM 556 C CA . VAL A 1 72 ? -1.214 12.852 -0.346 1.00 97.75 72 VAL A CA 1
ATOM 557 C C . VAL A 1 72 ? -0.072 12.098 0.331 1.00 97.75 72 VAL A C 1
ATOM 559 O O . VAL A 1 72 ? 0.657 11.341 -0.306 1.00 97.75 72 VAL A O 1
ATOM 562 N N . MET A 1 73 ? 0.065 12.280 1.644 1.00 96.00 73 MET A N 1
ATOM 563 C CA . MET A 1 73 ? 1.076 11.597 2.447 1.00 96.00 73 MET A CA 1
ATOM 564 C C . MET A 1 73 ? 0.603 10.196 2.854 1.00 96.00 73 MET A C 1
ATOM 566 O O . MET A 1 73 ? -0.440 10.041 3.486 1.00 96.00 73 MET A O 1
ATOM 570 N N . ILE A 1 74 ? 1.403 9.175 2.534 1.00 95.19 74 ILE A N 1
ATOM 571 C CA . ILE A 1 74 ? 1.159 7.784 2.937 1.00 95.19 74 ILE A CA 1
ATOM 572 C C . ILE A 1 74 ? 2.158 7.404 4.034 1.00 95.19 74 ILE A C 1
ATOM 574 O O . ILE A 1 74 ? 3.344 7.174 3.767 1.00 95.19 74 ILE A O 1
ATOM 578 N N . THR A 1 75 ? 1.670 7.366 5.277 1.00 89.19 75 THR A N 1
ATOM 579 C CA . THR A 1 75 ? 2.479 7.058 6.467 1.00 89.19 75 THR A CA 1
ATOM 580 C C . THR A 1 75 ? 2.576 5.566 6.754 1.00 89.19 75 THR A C 1
ATOM 582 O O . THR A 1 75 ? 3.585 5.120 7.286 1.00 89.19 75 THR A O 1
ATOM 585 N N . GLU A 1 76 ? 1.548 4.791 6.408 1.00 95.56 76 GLU A N 1
ATOM 586 C CA . GLU A 1 76 ? 1.536 3.348 6.636 1.00 95.56 76 GLU A CA 1
ATOM 587 C C . GLU A 1 76 ? 2.143 2.637 5.424 1.00 95.56 76 GLU A C 1
ATOM 589 O O . GLU A 1 76 ? 1.636 2.753 4.306 1.00 95.56 76 GLU A O 1
ATOM 594 N N . ARG A 1 77 ? 3.245 1.917 5.639 1.00 94.69 77 ARG A N 1
ATOM 595 C CA . ARG A 1 77 ? 4.010 1.234 4.592 1.00 94.69 77 ARG A CA 1
ATOM 596 C C . ARG A 1 77 ? 4.339 -0.186 5.030 1.00 94.69 77 ARG A C 1
ATOM 598 O O . ARG A 1 77 ? 5.092 -0.376 5.981 1.00 94.69 77 ARG A O 1
ATOM 605 N N . ALA A 1 78 ? 3.776 -1.173 4.347 1.00 95.12 78 ALA A N 1
ATOM 606 C CA . ALA A 1 78 ? 4.161 -2.568 4.510 1.00 95.12 78 ALA A CA 1
ATOM 607 C C . ALA A 1 78 ? 5.150 -2.920 3.395 1.00 95.12 78 ALA A C 1
ATOM 609 O O . ALA A 1 78 ? 4.773 -3.310 2.288 1.00 95.12 78 ALA A O 1
ATOM 610 N N . ASN A 1 79 ? 6.427 -2.712 3.704 1.00 94.69 79 ASN A N 1
ATOM 611 C CA . ASN A 1 79 ? 7.536 -2.909 2.780 1.00 94.69 79 ASN A CA 1
ATOM 612 C C . ASN A 1 79 ? 8.189 -4.273 3.015 1.00 94.69 79 ASN A C 1
ATOM 614 O O . ASN A 1 79 ? 8.407 -4.651 4.166 1.00 94.69 79 ASN A O 1
ATOM 618 N N . LYS A 1 80 ? 8.558 -4.972 1.941 1.00 94.12 80 LYS A N 1
ATOM 619 C CA . LYS A 1 80 ? 9.375 -6.195 1.979 1.00 94.12 80 LYS A CA 1
ATOM 620 C C . LYS A 1 80 ? 10.569 -6.037 1.045 1.00 94.12 80 LYS A C 1
ATOM 622 O O . LYS A 1 80 ? 10.431 -5.483 -0.038 1.00 94.12 80 LYS A O 1
ATOM 627 N N . PHE A 1 81 ? 11.752 -6.475 1.462 1.00 92.31 81 PHE A N 1
ATOM 628 C CA . PHE A 1 81 ? 12.985 -6.277 0.684 1.00 92.31 81 PHE A CA 1
ATOM 629 C C . PHE A 1 81 ? 14.022 -7.394 0.895 1.00 92.31 81 PHE A C 1
ATOM 631 O O . PHE A 1 81 ? 15.212 -7.187 0.684 1.00 92.31 81 PHE A O 1
ATOM 638 N N . ASP A 1 82 ? 13.579 -8.591 1.282 1.00 90.75 82 ASP A N 1
ATOM 639 C CA . ASP A 1 82 ? 14.433 -9.773 1.496 1.00 90.75 82 ASP A CA 1
ATOM 640 C C . ASP A 1 82 ? 14.619 -10.644 0.233 1.00 90.75 82 ASP A C 1
ATOM 642 O O . ASP A 1 82 ? 15.151 -11.752 0.296 1.00 90.75 82 ASP A O 1
ATOM 646 N N . GLY A 1 83 ? 14.172 -10.149 -0.926 1.00 89.44 83 GLY A N 1
ATOM 647 C CA . GLY A 1 83 ? 14.262 -10.836 -2.215 1.00 89.44 83 GLY A CA 1
ATOM 648 C C . GLY A 1 83 ? 13.189 -11.902 -2.452 1.00 89.44 83 GLY A C 1
ATOM 649 O O . GLY A 1 83 ? 13.161 -12.490 -3.533 1.00 89.44 83 GLY A O 1
ATOM 650 N N . ARG A 1 84 ? 12.293 -12.153 -1.489 1.00 91.38 84 ARG A N 1
ATOM 651 C CA . ARG A 1 84 ? 11.169 -13.082 -1.654 1.00 91.38 84 ARG A CA 1
ATOM 652 C C . ARG A 1 84 ? 9.876 -12.313 -1.924 1.00 91.38 84 ARG A C 1
ATOM 654 O O . ARG A 1 84 ? 9.655 -11.277 -1.296 1.00 91.38 84 ARG A O 1
ATOM 661 N N . PRO A 1 85 ? 8.980 -12.839 -2.778 1.00 91.44 85 PRO A N 1
ATOM 662 C CA . PRO A 1 85 ? 7.645 -12.278 -2.910 1.00 91.44 85 PRO A CA 1
ATOM 663 C C . PRO A 1 85 ? 6.901 -12.275 -1.573 1.00 91.44 85 PRO A C 1
ATOM 665 O O . PRO A 1 85 ? 7.171 -13.108 -0.698 1.00 91.44 85 PRO A O 1
ATOM 668 N N . PHE A 1 86 ? 5.936 -11.374 -1.417 1.00 94.44 86 PHE A N 1
ATOM 669 C CA . PHE A 1 86 ? 4.967 -11.480 -0.323 1.00 94.44 86 PHE A CA 1
ATOM 670 C C . PHE A 1 86 ? 4.225 -12.820 -0.377 1.00 94.44 86 PHE A C 1
ATOM 672 O O . PHE A 1 86 ? 3.660 -13.178 -1.417 1.00 94.44 86 PHE A O 1
ATOM 679 N N . SER A 1 87 ? 4.170 -13.528 0.754 1.00 93.44 87 SER A N 1
ATOM 680 C CA . SER A 1 87 ? 3.205 -14.612 0.931 1.00 93.44 87 SER A CA 1
ATOM 681 C C . SER A 1 87 ? 1.810 -14.052 1.231 1.00 93.44 87 SER A C 1
ATOM 683 O O . SER A 1 87 ? 1.655 -12.901 1.652 1.00 93.44 87 SER A O 1
ATOM 685 N N . GLU A 1 88 ? 0.778 -14.869 1.022 1.00 94.56 88 GLU A N 1
ATOM 686 C CA . GLU A 1 88 ? -0.597 -14.506 1.377 1.00 94.56 88 GLU A CA 1
ATOM 687 C C . GLU A 1 88 ? -0.721 -14.203 2.877 1.00 94.56 88 GLU A C 1
ATOM 689 O O . GLU A 1 88 ? -1.231 -13.148 3.247 1.00 94.56 88 GLU A O 1
ATOM 694 N N . ASP A 1 89 ? -0.168 -15.059 3.740 1.00 94.50 89 ASP A N 1
ATOM 695 C CA . ASP A 1 89 ? -0.203 -14.879 5.197 1.00 94.50 8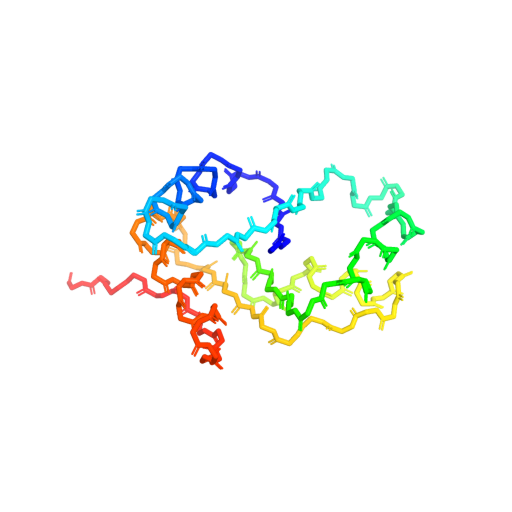9 ASP A CA 1
ATOM 696 C C . ASP A 1 89 ? 0.480 -13.584 5.654 1.00 94.50 89 ASP A C 1
ATOM 698 O O . ASP A 1 89 ? -0.012 -12.889 6.549 1.00 94.50 89 ASP A O 1
ATOM 702 N N . GLU A 1 90 ? 1.617 -13.239 5.043 1.00 95.06 90 GLU A N 1
ATOM 703 C CA . GLU A 1 90 ? 2.319 -11.983 5.310 1.00 95.06 90 GLU A CA 1
ATOM 704 C C . GLU A 1 90 ? 1.452 -10.781 4.926 1.00 95.06 90 GLU A C 1
ATOM 706 O O . GLU A 1 90 ? 1.330 -9.830 5.703 1.00 95.06 90 GLU A O 1
ATOM 711 N N . MET A 1 91 ? 0.807 -10.842 3.758 1.00 95.62 91 MET A N 1
ATOM 712 C CA . MET A 1 91 ? -0.090 -9.799 3.267 1.00 95.62 91 MET A CA 1
ATOM 713 C C . MET A 1 91 ? -1.322 -9.645 4.171 1.00 95.62 91 MET A C 1
ATOM 715 O O . MET A 1 91 ? -1.631 -8.534 4.604 1.00 95.62 91 MET A O 1
ATOM 719 N N . VAL A 1 92 ? -1.994 -10.747 4.521 1.00 96.69 92 VAL A N 1
ATOM 720 C CA . VAL A 1 92 ? -3.155 -10.760 5.428 1.00 96.69 92 VAL A CA 1
ATOM 721 C C . VAL A 1 92 ? -2.780 -10.164 6.781 1.00 96.69 92 VAL A C 1
ATOM 723 O O . VAL A 1 92 ? -3.477 -9.280 7.285 1.00 96.69 92 VAL A O 1
ATOM 726 N N . ARG A 1 93 ? -1.653 -10.596 7.359 1.00 95.50 93 ARG A N 1
ATOM 727 C CA . ARG A 1 93 ? -1.164 -10.087 8.645 1.00 95.50 93 ARG A CA 1
ATOM 728 C C . ARG A 1 93 ? -0.876 -8.590 8.581 1.00 95.50 93 ARG A C 1
ATOM 730 O O . ARG A 1 93 ? -1.320 -7.857 9.465 1.00 95.50 93 ARG A O 1
ATOM 737 N N . ALA A 1 94 ? -0.147 -8.134 7.563 1.00 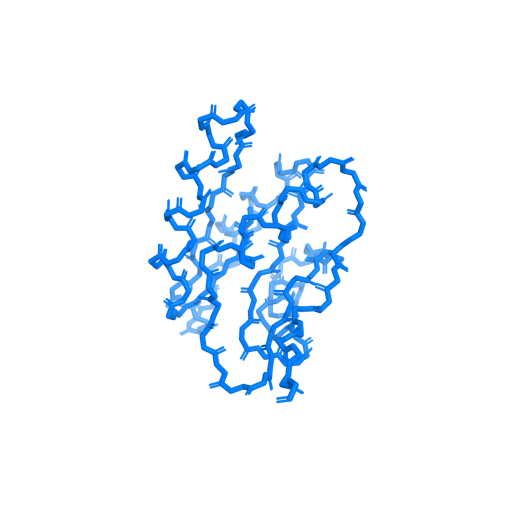94.81 94 ALA A N 1
ATOM 738 C CA . ALA A 1 94 ? 0.203 -6.726 7.406 1.00 94.81 94 ALA A CA 1
ATOM 739 C C . ALA A 1 94 ? -1.051 -5.846 7.273 1.00 94.81 94 ALA A C 1
ATOM 741 O O . ALA A 1 94 ? -1.181 -4.833 7.962 1.00 94.81 94 ALA A O 1
ATOM 742 N N . LEU A 1 95 ? -2.008 -6.262 6.440 1.00 95.81 95 LEU A N 1
ATOM 743 C CA . LEU A 1 95 ? -3.243 -5.518 6.207 1.00 95.81 95 LEU A CA 1
ATOM 744 C C . LEU A 1 95 ? -4.183 -5.533 7.418 1.00 95.81 95 LEU A C 1
ATOM 746 O O . LEU A 1 95 ? -4.731 -4.482 7.752 1.00 95.81 95 LEU A O 1
ATOM 750 N N . SER A 1 96 ? -4.343 -6.671 8.107 1.00 96.06 96 SER A N 1
ATOM 751 C CA . SER A 1 96 ? -5.188 -6.753 9.311 1.00 96.06 96 SER A CA 1
ATOM 752 C C . SER A 1 96 ? -4.672 -5.828 10.407 1.00 96.06 96 SER A C 1
ATOM 754 O O . SER A 1 96 ? -5.450 -5.059 10.956 1.00 96.06 96 SER A O 1
ATOM 756 N N . ARG A 1 97 ? -3.357 -5.818 10.675 1.00 94.75 97 ARG A N 1
ATOM 757 C CA . ARG A 1 97 ? -2.761 -4.923 11.686 1.00 94.75 97 ARG A CA 1
ATOM 758 C C . ARG A 1 97 ? -3.115 -3.463 11.426 1.00 94.75 97 ARG A C 1
ATOM 760 O O . ARG A 1 97 ? -3.554 -2.758 12.333 1.00 94.75 97 ARG A O 1
ATOM 767 N N . VAL A 1 98 ? -2.948 -3.018 10.181 1.00 94.75 98 VAL A N 1
ATOM 768 C CA . VAL A 1 98 ? -3.243 -1.634 9.800 1.00 94.75 98 VAL A CA 1
ATOM 769 C C . VAL A 1 98 ? -4.744 -1.345 9.847 1.00 94.75 98 VAL A C 1
ATOM 771 O O . VAL A 1 98 ? -5.128 -0.240 10.234 1.00 94.75 98 VAL A O 1
ATOM 774 N N . TYR A 1 99 ? -5.592 -2.311 9.487 1.00 95.31 99 TYR A N 1
ATOM 775 C CA . TYR A 1 99 ? -7.047 -2.199 9.610 1.00 95.31 99 TYR A CA 1
ATOM 776 C C . TYR A 1 99 ? -7.482 -2.015 11.071 1.00 95.31 99 TYR A C 1
ATOM 778 O O . TYR A 1 99 ? -8.282 -1.130 11.365 1.00 95.31 99 TYR A O 1
ATOM 786 N N . ASP A 1 100 ? -6.880 -2.775 11.986 1.00 95.25 100 ASP A N 1
ATOM 787 C CA . ASP A 1 100 ? -7.189 -2.783 13.421 1.00 95.25 100 ASP A CA 1
ATOM 788 C C . ASP A 1 100 ? -6.581 -1.587 14.185 1.00 95.25 100 ASP A C 1
ATOM 790 O O . ASP A 1 100 ? -6.668 -1.496 15.408 1.00 95.25 100 ASP A O 1
ATOM 794 N N . GLY A 1 101 ? -5.967 -0.636 13.477 1.00 93.06 101 GLY A N 1
ATOM 795 C CA . GLY A 1 101 ? -5.484 0.616 14.054 1.00 93.06 101 GLY A CA 1
ATOM 796 C C . GLY A 1 101 ? -3.975 0.685 14.273 1.00 93.06 101 GLY A C 1
ATOM 797 O O . GLY A 1 101 ? -3.465 1.797 14.423 1.00 93.06 101 GLY A O 1
ATOM 798 N N . ALA A 1 102 ? -3.253 -0.437 14.200 1.00 92.81 102 ALA A N 1
ATOM 799 C CA . ALA A 1 102 ? -1.807 -0.474 14.404 1.00 92.81 102 ALA A CA 1
ATOM 800 C C . ALA A 1 102 ? -1.031 0.197 13.258 1.00 92.81 102 ALA A C 1
ATOM 802 O O . ALA A 1 102 ? -1.563 0.440 12.169 1.00 92.81 102 ALA A O 1
ATOM 803 N N . LYS A 1 103 ? 0.242 0.507 13.527 1.00 90.31 103 LYS A N 1
ATOM 804 C CA . LYS A 1 103 ? 1.183 0.997 12.519 1.00 90.31 103 LYS A CA 1
ATOM 805 C C . LYS A 1 103 ? 1.621 -0.135 11.596 1.00 90.31 103 LYS A C 1
ATOM 807 O O . LYS A 1 103 ? 1.746 -1.282 12.026 1.00 90.31 103 LYS A O 1
ATOM 812 N N . ALA A 1 104 ? 1.855 0.195 10.332 1.00 88.31 104 ALA A N 1
ATOM 813 C CA . ALA A 1 104 ? 2.500 -0.725 9.412 1.00 88.31 104 ALA A CA 1
ATOM 814 C C . ALA A 1 104 ? 3.958 -0.958 9.829 1.00 88.31 104 ALA A C 1
ATOM 816 O O . ALA A 1 104 ? 4.665 -0.028 10.218 1.00 88.31 104 ALA A O 1
ATOM 817 N N . GLU A 1 105 ? 4.397 -2.205 9.716 1.00 85.06 105 GLU A N 1
ATOM 818 C CA . GLU A 1 105 ? 5.768 -2.624 9.985 1.00 85.06 105 GLU A CA 1
ATOM 819 C C . GLU A 1 105 ? 6.365 -3.240 8.715 1.00 85.06 105 GLU A C 1
ATOM 821 O O . GLU A 1 105 ? 5.623 -3.824 7.913 1.00 85.06 105 GLU A O 1
ATOM 826 N N . PRO A 1 106 ? 7.693 -3.142 8.520 1.00 82.44 106 PRO A N 1
ATOM 827 C CA . PRO A 1 106 ? 8.376 -3.900 7.485 1.00 82.44 106 PRO A CA 1
ATOM 828 C C . PRO A 1 106 ? 8.108 -5.397 7.645 1.00 82.44 106 PRO A C 1
ATOM 830 O O . PRO A 1 106 ? 8.193 -5.948 8.744 1.00 82.44 106 PRO A O 1
ATOM 833 N N . VAL A 1 107 ? 7.806 -6.060 6.535 1.00 83.69 107 VAL A N 1
ATOM 834 C CA . VAL A 1 107 ? 7.645 -7.509 6.502 1.00 83.69 107 VAL A CA 1
ATOM 835 C C . VAL A 1 107 ? 9.023 -8.134 6.346 1.00 83.69 107 VA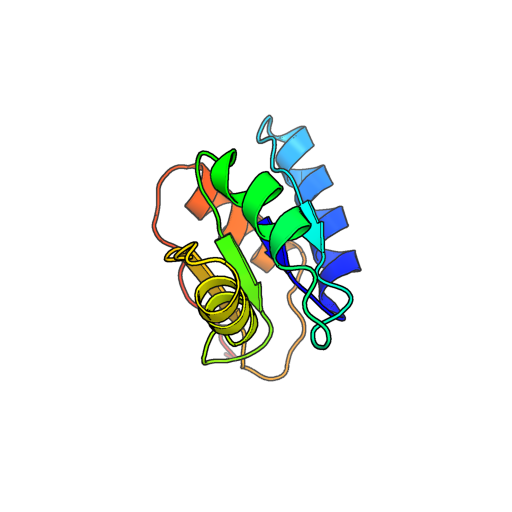L A C 1
ATOM 837 O O . VAL A 1 107 ? 9.708 -7.918 5.349 1.00 83.69 107 VAL A O 1
ATOM 840 N N . VAL A 1 108 ? 9.424 -8.893 7.364 1.00 73.94 108 VAL A N 1
ATOM 841 C CA . VAL A 1 108 ? 10.715 -9.581 7.427 1.00 73.94 108 VAL A CA 1
ATOM 842 C C . VAL A 1 108 ? 10.458 -11.076 7.532 1.00 73.94 108 VAL A C 1
ATOM 844 O O . VAL A 1 108 ? 9.987 -11.557 8.569 1.00 73.94 108 VAL A O 1
ATOM 847 N N . THR A 1 109 ? 10.792 -11.833 6.486 1.00 67.19 109 THR A N 1
ATOM 848 C CA . THR A 1 109 ? 10.808 -13.289 6.593 1.00 67.19 109 THR A CA 1
ATOM 849 C C . THR A 1 109 ? 12.058 -13.684 7.394 1.00 67.19 109 THR A C 1
ATOM 851 O O . THR A 1 109 ? 13.183 -13.529 6.923 1.00 67.19 109 THR A O 1
ATOM 854 N N . HIS A 1 110 ? 11.895 -14.164 8.632 1.00 55.88 110 HIS A N 1
ATOM 855 C CA . HIS A 1 110 ? 13.029 -14.698 9.393 1.00 55.88 110 HIS A CA 1
ATOM 856 C C . HIS A 1 110 ? 13.533 -15.959 8.686 1.00 55.88 110 HIS A C 1
ATOM 858 O O . HIS A 1 110 ? 12.847 -16.983 8.671 1.00 55.88 110 HIS A O 1
ATOM 864 N N . VAL A 1 111 ? 14.730 -15.890 8.105 1.00 44.41 111 VAL A N 1
ATOM 865 C CA . VAL A 1 111 ? 15.497 -17.090 7.774 1.00 44.41 111 VAL A CA 1
ATOM 866 C C . VAL A 1 111 ? 16.020 -17.609 9.113 1.00 44.41 111 VAL A C 1
ATOM 868 O O . VAL A 1 111 ? 16.882 -16.979 9.721 1.00 44.41 111 VAL A O 1
ATOM 871 N N . ARG A 1 112 ? 15.398 -18.671 9.631 1.00 35.66 112 ARG A N 1
ATOM 872 C CA . ARG A 1 112 ? 16.042 -19.504 10.650 1.00 35.66 112 ARG A CA 1
ATOM 873 C C . ARG A 1 112 ? 17.177 -20.285 10.010 1.00 35.66 112 ARG A C 1
ATOM 875 O O . ARG A 1 112 ? 16.989 -20.702 8.844 1.00 35.66 112 ARG A O 1
#